Protein AF-X1FGJ6-F1 (afdb_monomer_lite)

InterPro domains:
  IPR000687 RIO kinase [SM00090] (1-116)
  IPR011009 Protein kinase-like domain superfamily [SSF56112] (3-97)
  IPR018934 RIO-type domain [PF01163] (1-104)
  IPR018935 RIO kinase, conserved site [PS01245] (49-60)
  IPR051272 RIO-type Ser/Thr kinase [PTHR45723] (1-115)

Structure (mmCIF, N/CA/C/O backbone):
data_AF-X1FGJ6-F1
#
_entry.id   AF-X1FGJ6-F1
#
loop_
_atom_site.group_PDB
_atom_site.id
_atom_site.type_symbol
_atom_site.label_atom_id
_atom_site.label_alt_id
_atom_site.label_comp_id
_atom_site.label_asym_id
_atom_site.label_entity_id
_atom_site.label_seq_id
_atom_site.pdbx_PDB_ins_code
_atom_site.Cartn_x
_atom_site.Cartn_y
_atom_site.Cartn_z
_atom_site.occupancy
_atom_site.B_iso_or_equiv
_atom_site.auth_seq_id
_atom_site.auth_comp_id
_atom_site.auth_asym_id
_atom_site.auth_atom_id
_atom_site.pdbx_PDB_model_num
ATOM 1 N N . LYS A 1 1 ? -9.516 -10.010 -29.030 1.00 51.09 1 LYS A N 1
ATOM 2 C CA . LYS A 1 1 ? -10.595 -10.665 -28.250 1.00 51.09 1 LYS A CA 1
ATOM 3 C C . LYS A 1 1 ? -9.948 -11.781 -27.441 1.00 51.09 1 LYS A C 1
ATOM 5 O O . LYS A 1 1 ? -9.775 -12.838 -28.014 1.00 51.09 1 LYS A O 1
ATOM 10 N N . ASN A 1 2 ? -9.475 -11.482 -26.225 1.00 65.81 2 ASN A N 1
ATOM 11 C CA . ASN A 1 2 ? -9.073 -12.411 -25.152 1.00 65.81 2 ASN A CA 1
ATOM 12 C C . ASN A 1 2 ? -8.603 -11.535 -23.975 1.00 65.81 2 ASN A C 1
ATOM 14 O O . ASN A 1 2 ? -7.414 -11.296 -23.818 1.00 65.81 2 ASN A O 1
ATOM 18 N N . ASN A 1 3 ? -9.554 -10.977 -23.220 1.00 85.81 3 ASN A N 1
ATOM 19 C CA . ASN A 1 3 ? -9.288 -10.049 -22.108 1.00 85.81 3 ASN A CA 1
ATOM 20 C C . ASN A 1 3 ? -9.895 -10.589 -20.796 1.00 85.81 3 ASN A C 1
ATOM 22 O O . ASN A 1 3 ? -10.372 -9.817 -19.970 1.00 85.81 3 ASN A O 1
ATOM 26 N N . ILE A 1 4 ? -9.975 -11.917 -20.653 1.00 90.44 4 ILE A N 1
ATOM 27 C CA . ILE A 1 4 ? -10.534 -12.575 -19.467 1.00 90.44 4 ILE A CA 1
ATOM 28 C C . ILE A 1 4 ? -9.367 -13.007 -18.584 1.00 90.44 4 ILE A C 1
ATOM 30 O O . ILE A 1 4 ? -8.530 -13.795 -19.017 1.00 90.44 4 ILE A O 1
ATOM 34 N N . LEU A 1 5 ? -9.340 -12.497 -17.355 1.00 89.94 5 LEU A N 1
ATOM 35 C CA . LEU A 1 5 ? -8.417 -12.911 -16.305 1.00 89.94 5 LEU A CA 1
ATOM 36 C C . LEU A 1 5 ? -9.225 -13.617 -15.213 1.00 89.94 5 LEU A C 1
ATOM 38 O O . LEU A 1 5 ? -10.161 -13.034 -14.669 1.00 89.94 5 LEU A O 1
ATOM 42 N N . ILE A 1 6 ? -8.878 -14.870 -14.924 1.00 93.62 6 ILE A N 1
ATOM 43 C CA . ILE A 1 6 ? -9.457 -15.645 -13.821 1.00 93.62 6 ILE A CA 1
ATOM 44 C C . ILE A 1 6 ? -8.443 -15.625 -12.680 1.00 93.62 6 ILE A C 1
ATOM 46 O O . ILE A 1 6 ? -7.259 -15.867 -12.902 1.00 93.62 6 ILE A O 1
ATOM 50 N N . MET A 1 7 ? -8.912 -15.310 -11.479 1.00 94.31 7 MET A N 1
ATOM 51 C CA . MET A 1 7 ? -8.107 -15.196 -10.266 1.00 94.31 7 MET A CA 1
ATOM 52 C C . MET A 1 7 ? -8.901 -15.718 -9.071 1.00 94.31 7 MET A C 1
ATOM 54 O O . MET A 1 7 ? -10.114 -15.927 -9.170 1.00 94.31 7 MET A O 1
ATOM 58 N N . ASP A 1 8 ? -8.216 -15.898 -7.949 1.00 94.62 8 ASP A N 1
ATOM 59 C CA . ASP A 1 8 ? -8.849 -16.350 -6.718 1.00 94.62 8 ASP A CA 1
ATOM 60 C C . ASP A 1 8 ? -9.849 -15.322 -6.184 1.00 94.62 8 ASP A C 1
ATOM 62 O O . ASP A 1 8 ? -9.648 -14.106 -6.240 1.00 94.62 8 ASP A O 1
ATOM 66 N N . TYR A 1 9 ? -10.947 -15.836 -5.638 1.00 96.25 9 TYR A N 1
ATOM 67 C CA . TYR A 1 9 ? -11.966 -15.026 -4.994 1.00 96.25 9 TYR A CA 1
ATOM 68 C C . TYR A 1 9 ? -11.589 -14.740 -3.538 1.00 96.25 9 TYR A C 1
ATOM 70 O O . TYR A 1 9 ? -11.319 -15.661 -2.767 1.00 96.25 9 TYR A O 1
ATOM 78 N N . ILE A 1 10 ? -11.625 -13.465 -3.144 1.00 97.38 10 ILE A N 1
ATOM 79 C CA . ILE A 1 10 ? -11.309 -13.023 -1.781 1.00 97.38 10 ILE A CA 1
ATOM 80 C C . ILE A 1 10 ? -12.605 -12.643 -1.057 1.00 97.38 10 ILE A C 1
ATOM 82 O O . ILE A 1 10 ? -13.240 -11.636 -1.379 1.00 97.38 10 ILE A O 1
ATOM 86 N N . GLY A 1 11 ? -13.005 -13.444 -0.069 1.00 96.00 11 GLY A N 1
ATOM 87 C CA . GLY A 1 11 ? -14.236 -13.245 0.694 1.00 96.00 11 GLY A CA 1
ATOM 88 C C . GLY A 1 11 ? -14.696 -14.500 1.438 1.00 96.00 11 GLY A C 1
ATOM 89 O O . GLY A 1 11 ? -13.989 -15.504 1.491 1.00 96.00 11 GLY A O 1
ATOM 90 N N . PHE A 1 12 ? -15.914 -14.453 1.983 1.00 93.88 12 PHE A N 1
ATOM 91 C CA . PHE A 1 12 ? -16.532 -15.565 2.709 1.00 93.88 12 PHE A CA 1
ATOM 92 C C . PHE A 1 12 ? -17.766 -16.074 1.964 1.00 93.88 12 PHE A C 1
ATOM 94 O O . PHE A 1 12 ? -18.789 -15.390 1.886 1.00 93.88 12 PHE A O 1
ATOM 101 N N . GLY A 1 13 ? -17.682 -17.288 1.414 1.00 92.88 13 GLY A N 1
ATOM 102 C CA . GLY A 1 13 ? -18.747 -17.842 0.579 1.00 92.88 13 GLY A CA 1
ATOM 103 C C . GLY A 1 13 ? -19.029 -16.927 -0.614 1.00 92.88 13 GLY A C 1
ATOM 104 O O . GLY A 1 13 ? -18.132 -16.631 -1.394 1.00 92.88 13 GLY A O 1
ATOM 105 N N . SER A 1 14 ? -20.264 -16.445 -0.738 1.00 93.75 14 SER A N 1
ATOM 106 C CA . SER A 1 14 ? -20.679 -15.518 -1.799 1.00 93.75 14 SER A CA 1
ATOM 107 C C . SER A 1 14 ? -20.514 -14.034 -1.443 1.00 93.75 14 SER A C 1
ATOM 109 O O . SER A 1 14 ? -20.952 -13.180 -2.210 1.00 93.75 14 SER A O 1
ATOM 111 N N . ILE A 1 15 ? -19.949 -13.705 -0.276 1.00 95.94 15 ILE A N 1
ATOM 112 C CA . ILE A 1 15 ? -19.797 -12.322 0.196 1.00 95.94 15 ILE A CA 1
ATOM 113 C C . ILE A 1 15 ? -18.356 -11.870 -0.060 1.00 95.94 15 ILE A C 1
ATOM 115 O O . ILE A 1 15 ? -17.438 -12.510 0.464 1.00 95.94 15 ILE A O 1
ATOM 119 N N . PRO A 1 16 ? -18.120 -10.820 -0.868 1.00 97.06 16 PRO A N 1
ATOM 120 C CA . PRO A 1 16 ? -16.767 -10.359 -1.149 1.00 97.06 16 PRO A CA 1
ATOM 121 C C . PRO A 1 16 ? -16.171 -9.711 0.095 1.00 97.06 16 PRO A C 1
ATOM 123 O O . PRO A 1 16 ? -16.889 -9.106 0.897 1.00 97.06 16 PRO A O 1
ATOM 126 N N . ALA A 1 17 ? -14.853 -9.817 0.254 1.00 97.88 17 ALA A N 1
ATOM 127 C CA . ALA A 1 17 ? -14.169 -9.066 1.292 1.00 97.88 17 ALA A CA 1
ATOM 128 C C . ALA A 1 17 ? -14.408 -7.555 1.082 1.00 97.88 17 ALA A C 1
ATOM 130 O O . ALA A 1 17 ? -14.336 -7.072 -0.053 1.00 97.88 17 ALA A O 1
ATOM 131 N N . PRO A 1 18 ? -14.716 -6.797 2.146 1.00 97.38 18 PRO A N 1
ATOM 132 C CA . PRO A 1 18 ? -14.902 -5.357 2.042 1.00 97.38 18 PRO A CA 1
ATOM 133 C C . PRO A 1 18 ? -13.599 -4.669 1.629 1.00 97.38 18 PRO A C 1
ATOM 135 O O . PRO A 1 18 ? -12.503 -5.131 1.952 1.00 97.38 18 PRO A O 1
ATOM 138 N N . LYS A 1 19 ? -13.714 -3.526 0.951 1.00 98.00 19 LYS A N 1
ATOM 139 C CA . LYS A 1 19 ? -12.568 -2.647 0.706 1.00 98.00 19 LYS A CA 1
ATOM 140 C C . LYS A 1 19 ? -12.165 -1.950 1.998 1.00 98.00 19 LYS A C 1
ATOM 142 O O . LYS A 1 19 ? -13.016 -1.650 2.833 1.00 98.00 19 LYS A O 1
ATOM 147 N N . LEU A 1 20 ? -10.886 -1.621 2.122 1.00 97.06 20 LEU A N 1
ATOM 148 C CA . LEU A 1 20 ? -10.340 -0.936 3.286 1.00 97.06 20 LEU A CA 1
ATOM 149 C C . LEU A 1 20 ? -11.023 0.424 3.522 1.00 97.06 20 LEU A C 1
ATOM 151 O O . LEU A 1 20 ? -11.310 0.768 4.665 1.00 97.06 20 LEU A O 1
ATOM 155 N N . LYS A 1 21 ? -11.420 1.127 2.450 1.00 97.06 21 LYS A N 1
ATOM 156 C CA . LYS A 1 21 ? -12.223 2.366 2.514 1.00 97.06 21 LYS A CA 1
ATOM 157 C C . LYS A 1 21 ? -13.508 2.245 3.346 1.00 97.06 21 LYS A C 1
ATOM 159 O O . LYS A 1 21 ? -13.992 3.231 3.890 1.00 97.06 21 LYS A O 1
ATOM 164 N N . ASP A 1 22 ? -14.100 1.049 3.381 1.00 96.06 22 ASP A N 1
ATOM 165 C CA . ASP A 1 22 ? -15.378 0.780 4.043 1.00 96.06 22 ASP A CA 1
ATOM 166 C C . ASP A 1 22 ? -15.173 0.346 5.509 1.00 96.06 22 ASP A C 1
ATOM 168 O O . ASP A 1 22 ? -16.137 0.169 6.257 1.00 96.06 22 ASP A O 1
ATOM 172 N N . ILE A 1 23 ? -13.915 0.211 5.946 1.00 93.69 23 ILE A N 1
ATOM 173 C CA . ILE A 1 23 ? -13.530 -0.186 7.298 1.00 93.69 23 ILE A CA 1
ATOM 174 C C . ILE A 1 23 ? -13.181 1.054 8.118 1.00 93.69 23 ILE A C 1
ATOM 176 O O . ILE A 1 23 ? -12.143 1.680 7.921 1.00 93.69 23 ILE A O 1
ATOM 180 N N . LYS A 1 24 ? -14.048 1.389 9.080 1.00 85.75 24 LYS A N 1
ATOM 181 C CA . LYS A 1 24 ? -13.860 2.545 9.979 1.00 85.75 24 LYS A CA 1
ATOM 182 C C . LYS A 1 24 ? -13.024 2.242 11.221 1.00 85.75 24 LYS A C 1
ATOM 184 O O . LYS A 1 24 ? -12.439 3.145 11.800 1.00 85.75 24 LYS A O 1
ATOM 189 N N . SER A 1 25 ? -13.036 0.992 11.676 1.00 91.00 25 SER A N 1
ATOM 190 C CA . SER A 1 25 ? -12.366 0.569 12.908 1.00 91.00 25 SER A CA 1
ATOM 191 C C . SER A 1 25 ? -11.834 -0.852 12.714 1.00 91.00 25 SER A C 1
ATOM 193 O O . SER A 1 25 ? -12.508 -1.824 13.064 1.00 91.00 25 SER A O 1
ATOM 195 N N . PRO A 1 26 ? -10.676 -1.006 12.044 1.00 93.19 26 PRO A N 1
ATOM 196 C CA . PRO A 1 26 ? -10.020 -2.303 11.945 1.00 93.19 26 PRO A CA 1
ATOM 197 C C . PRO A 1 26 ? -9.581 -2.754 13.342 1.00 93.19 26 PRO A C 1
ATOM 199 O O . PRO A 1 26 ? -9.255 -1.933 14.195 1.00 93.19 26 PRO A O 1
ATOM 202 N N . LYS A 1 27 ? -9.556 -4.068 13.585 1.00 93.88 27 LYS A N 1
ATOM 203 C CA . LYS A 1 27 ? -9.247 -4.605 14.920 1.00 93.88 27 LYS A CA 1
ATOM 204 C C . LYS A 1 27 ? -7.801 -4.330 15.359 1.00 93.88 27 LYS A C 1
ATOM 206 O O . LYS A 1 27 ? -7.585 -3.963 16.506 1.00 93.88 27 LYS A O 1
ATOM 211 N N . ASN A 1 28 ? -6.847 -4.459 14.432 1.00 95.56 28 ASN A N 1
ATOM 212 C CA . ASN A 1 28 ? -5.421 -4.198 14.649 1.00 95.56 28 ASN A CA 1
ATOM 213 C C . ASN A 1 28 ? -4.903 -3.204 13.584 1.00 95.56 28 ASN A C 1
ATOM 215 O O . ASN A 1 28 ? -4.261 -3.623 12.621 1.00 95.56 28 ASN A O 1
ATOM 219 N N . PRO A 1 29 ? -5.198 -1.894 13.695 1.00 96.31 29 PRO A N 1
ATOM 220 C CA . PRO A 1 29 ? -4.831 -0.915 12.668 1.00 96.31 29 PRO A CA 1
ATOM 221 C C . PRO A 1 29 ? -3.319 -0.796 12.443 1.00 96.31 29 PRO A C 1
ATOM 223 O O . PRO A 1 29 ? -2.886 -0.634 11.309 1.00 96.31 29 PRO A O 1
ATOM 226 N N . ILE A 1 30 ? -2.522 -0.881 13.512 1.00 96.81 30 ILE A N 1
ATOM 227 C CA . ILE A 1 30 ? -1.059 -0.744 13.441 1.00 96.81 30 ILE A CA 1
ATOM 228 C C . ILE A 1 30 ? -0.447 -1.934 12.693 1.00 96.81 30 ILE A C 1
ATOM 230 O O . ILE A 1 30 ? 0.387 -1.754 11.814 1.00 96.81 30 ILE A O 1
ATOM 234 N N . GLU A 1 31 ? -0.896 -3.153 13.000 1.00 97.12 31 GLU A N 1
ATOM 235 C CA . GLU A 1 31 ? -0.472 -4.364 12.286 1.00 97.12 31 GLU A CA 1
ATOM 236 C C . GLU A 1 31 ? -0.872 -4.294 10.805 1.00 97.12 31 GLU A C 1
ATOM 238 O O . GLU A 1 31 ? -0.057 -4.562 9.928 1.00 97.12 31 GLU A O 1
ATOM 243 N N . LEU A 1 32 ? -2.095 -3.832 10.524 1.00 97.94 32 LEU A N 1
ATOM 244 C CA . LEU A 1 32 ? -2.597 -3.637 9.166 1.00 97.94 32 LEU A CA 1
ATOM 245 C C . LEU A 1 32 ? -1.762 -2.620 8.371 1.00 97.94 32 LEU A C 1
ATOM 247 O O . LEU A 1 32 ? -1.437 -2.879 7.213 1.00 97.94 32 LEU A O 1
ATOM 251 N N . LEU A 1 33 ? -1.401 -1.487 8.986 1.00 98.31 33 LEU A N 1
ATOM 252 C CA . LEU A 1 33 ? -0.489 -0.502 8.401 1.00 98.31 33 LEU A CA 1
ATOM 253 C C . LEU A 1 33 ? 0.857 -1.157 8.088 1.00 98.31 33 LEU A C 1
ATOM 255 O O . LEU A 1 33 ? 1.295 -1.113 6.942 1.00 98.31 33 LEU A O 1
ATOM 259 N N . ASN A 1 34 ? 1.469 -1.822 9.069 1.00 98.06 34 ASN A N 1
ATOM 260 C CA . ASN A 1 34 ? 2.776 -2.462 8.915 1.00 98.06 34 ASN A CA 1
ATOM 261 C C . ASN A 1 34 ? 2.795 -3.507 7.789 1.00 98.06 34 ASN A C 1
ATOM 263 O O . ASN A 1 34 ? 3.754 -3.546 7.020 1.00 98.06 34 ASN A O 1
ATOM 267 N N . GLU A 1 35 ? 1.737 -4.310 7.634 1.00 98.38 35 GLU A N 1
ATOM 268 C CA . GLU A 1 35 ? 1.620 -5.261 6.519 1.00 98.38 35 GLU A CA 1
ATOM 269 C C . GLU A 1 35 ? 1.568 -4.549 5.151 1.00 98.38 35 GLU A C 1
ATOM 271 O O . GLU A 1 35 ? 2.205 -5.001 4.195 1.00 98.38 35 GLU A O 1
ATOM 276 N N . ILE A 1 36 ? 0.876 -3.408 5.045 1.00 98.50 36 ILE A N 1
ATOM 277 C CA . ILE A 1 36 ? 0.833 -2.605 3.807 1.00 98.50 36 ILE A CA 1
ATOM 278 C C . ILE A 1 36 ? 2.192 -1.950 3.528 1.00 98.50 36 ILE A C 1
ATOM 280 O O . ILE A 1 36 ? 2.654 -1.961 2.387 1.00 98.50 36 ILE A O 1
ATOM 284 N N . LEU A 1 37 ? 2.866 -1.414 4.549 1.00 98.44 37 LEU A N 1
ATOM 285 C CA . LEU A 1 37 ? 4.198 -0.817 4.395 1.00 98.44 37 LEU A CA 1
ATOM 286 C C . LEU A 1 37 ? 5.225 -1.860 3.954 1.00 98.44 37 LEU A C 1
ATOM 288 O O . LEU A 1 37 ? 5.993 -1.631 3.017 1.00 98.44 37 LEU A O 1
ATOM 292 N N . TYR A 1 38 ? 5.178 -3.045 4.561 1.00 97.81 38 TYR A N 1
ATOM 293 C CA . TYR A 1 38 ? 5.989 -4.182 4.148 1.00 97.81 38 TYR A CA 1
ATOM 294 C C . TYR A 1 38 ? 5.714 -4.580 2.693 1.00 97.81 38 TYR A C 1
ATOM 296 O O . TYR A 1 38 ? 6.651 -4.843 1.937 1.00 97.81 38 TYR A O 1
ATOM 304 N N . PHE A 1 39 ? 4.447 -4.578 2.265 1.00 97.88 39 PHE A N 1
ATOM 305 C CA . PHE A 1 39 ? 4.093 -4.825 0.870 1.00 97.88 39 PHE A CA 1
ATOM 306 C C . PHE A 1 39 ? 4.704 -3.784 -0.079 1.00 97.88 39 PHE A C 1
ATOM 308 O O . PHE A 1 39 ? 5.297 -4.182 -1.080 1.00 97.88 39 PHE A O 1
ATOM 315 N N . ILE A 1 40 ? 4.619 -2.484 0.236 1.00 98.12 40 ILE A N 1
ATOM 316 C CA . ILE A 1 40 ? 5.224 -1.412 -0.578 1.00 98.12 40 ILE A CA 1
ATOM 317 C C . ILE A 1 40 ? 6.731 -1.649 -0.732 1.00 98.12 40 ILE A C 1
ATOM 319 O O . ILE A 1 40 ? 7.238 -1.660 -1.856 1.00 98.12 40 ILE A O 1
ATOM 323 N N . LYS A 1 41 ? 7.437 -1.919 0.376 1.00 97.75 41 LYS A N 1
ATOM 324 C CA . LYS A 1 41 ? 8.874 -2.231 0.352 1.00 97.75 41 LYS A CA 1
ATOM 325 C C . LYS A 1 41 ? 9.170 -3.457 -0.507 1.00 97.75 41 LYS A C 1
ATOM 327 O O . LYS A 1 41 ? 10.032 -3.407 -1.378 1.00 97.75 41 LYS A O 1
ATOM 332 N N . LYS A 1 42 ? 8.434 -4.556 -0.311 1.00 97.19 42 LYS A N 1
ATOM 333 C CA . LYS A 1 42 ? 8.632 -5.805 -1.060 1.00 97.19 42 LYS A CA 1
ATOM 334 C C . LYS A 1 42 ? 8.372 -5.622 -2.558 1.00 97.19 42 LYS A C 1
ATOM 336 O O . LYS A 1 42 ? 9.126 -6.158 -3.370 1.00 97.19 42 LYS A O 1
ATOM 341 N N . LEU A 1 43 ? 7.333 -4.872 -2.922 1.00 97.12 43 LEU A N 1
ATOM 342 C CA . LEU A 1 43 ? 6.991 -4.584 -4.313 1.00 97.12 43 LEU A CA 1
ATOM 343 C C . LEU A 1 43 ? 8.112 -3.789 -4.999 1.00 97.12 43 LEU A C 1
ATOM 345 O O . LEU A 1 43 ? 8.536 -4.154 -6.095 1.00 97.12 43 LEU A O 1
ATOM 349 N N . TYR A 1 44 ? 8.655 -2.780 -4.316 1.00 97.38 44 TYR A N 1
ATOM 350 C CA . TYR A 1 44 ? 9.756 -1.975 -4.838 1.00 97.38 44 TYR A CA 1
ATOM 351 C C . TYR A 1 44 ? 11.071 -2.762 -4.905 1.00 97.38 44 TYR A C 1
ATOM 353 O O . TYR A 1 44 ? 11.666 -2.900 -5.970 1.00 97.38 44 TYR A O 1
ATOM 361 N N . GLN A 1 45 ? 11.510 -3.320 -3.777 1.00 96.25 45 GLN A N 1
ATOM 362 C CA . GLN A 1 45 ? 12.860 -3.862 -3.612 1.00 96.25 45 GLN A CA 1
ATOM 363 C C . GLN A 1 45 ? 13.022 -5.270 -4.194 1.00 96.25 45 GLN A C 1
ATOM 365 O O . GLN A 1 45 ? 14.073 -5.581 -4.748 1.00 96.25 45 GLN A O 1
ATOM 370 N N . LYS A 1 46 ? 11.998 -6.131 -4.084 1.00 95.69 46 LYS A N 1
ATOM 371 C CA . LYS A 1 46 ? 12.072 -7.520 -4.577 1.00 95.69 46 LYS A CA 1
ATOM 372 C C . LYS A 1 46 ? 11.448 -7.689 -5.960 1.00 95.69 46 LYS A C 1
ATOM 374 O O . LYS A 1 46 ? 11.954 -8.475 -6.754 1.00 95.69 46 LYS A O 1
ATOM 379 N N . ALA A 1 47 ? 10.354 -6.982 -6.254 1.00 96.25 47 ALA A N 1
ATOM 380 C CA . ALA A 1 47 ? 9.659 -7.110 -7.538 1.00 96.25 47 ALA A CA 1
ATOM 381 C C . ALA A 1 47 ? 10.015 -6.013 -8.557 1.00 96.25 47 ALA A C 1
ATOM 383 O O . ALA A 1 47 ? 9.594 -6.123 -9.706 1.00 96.25 47 ALA A O 1
ATOM 384 N N . ALA A 1 48 ? 10.796 -4.993 -8.174 1.00 97.00 48 ALA A N 1
ATOM 385 C CA . ALA A 1 48 ? 11.167 -3.868 -9.037 1.00 97.00 48 ALA A CA 1
ATOM 386 C C . ALA A 1 48 ? 9.949 -3.142 -9.648 1.00 97.00 48 ALA A C 1
ATOM 388 O O . ALA A 1 48 ? 9.994 -2.663 -10.789 1.00 97.00 48 ALA A O 1
ATOM 389 N N . LEU A 1 49 ? 8.866 -3.032 -8.869 1.00 98.06 49 LEU A N 1
ATOM 390 C CA . LEU A 1 49 ? 7.609 -2.394 -9.256 1.00 98.06 49 LEU A CA 1
ATOM 391 C C . LEU A 1 49 ? 7.177 -1.317 -8.254 1.00 98.06 49 LEU A C 1
ATOM 393 O O . LEU A 1 49 ? 7.411 -1.405 -7.053 1.00 98.06 49 LEU A O 1
ATOM 397 N N . VAL A 1 50 ? 6.451 -0.328 -8.759 1.00 98.44 50 VAL A N 1
ATOM 398 C CA . VAL A 1 50 ? 5.630 0.600 -7.980 1.00 98.44 50 VAL A CA 1
ATOM 399 C C . VAL A 1 50 ? 4.183 0.312 -8.348 1.00 98.44 50 VAL A C 1
ATOM 401 O O . VAL A 1 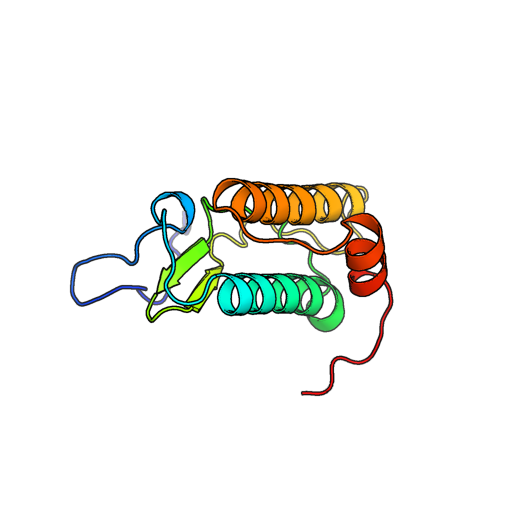50 ? 3.875 0.215 -9.536 1.00 98.44 50 VAL A O 1
ATOM 404 N N . HIS A 1 51 ? 3.293 0.167 -7.363 1.00 98.38 51 HIS A N 1
ATOM 405 C CA . HIS A 1 51 ? 1.877 -0.106 -7.634 1.00 98.38 51 HIS A CA 1
ATOM 406 C C . HIS A 1 51 ? 1.264 1.004 -8.487 1.00 98.38 51 HIS A C 1
ATOM 408 O O . HIS A 1 51 ? 0.489 0.752 -9.404 1.00 98.38 51 HIS A O 1
ATOM 414 N N . GLY A 1 52 ? 1.611 2.242 -8.161 1.00 97.50 52 GLY A N 1
ATOM 415 C CA . GLY A 1 52 ? 1.323 3.415 -8.948 1.00 97.50 52 GLY A CA 1
ATOM 416 C C . GLY A 1 52 ? -0.127 3.837 -8.963 1.00 97.50 52 GLY A C 1
ATOM 417 O O . GLY A 1 52 ? -0.434 4.724 -9.744 1.00 97.50 52 GLY A O 1
ATOM 418 N N . ASP A 1 53 ? -0.983 3.274 -8.107 1.00 97.56 53 ASP A N 1
ATOM 419 C CA . ASP A 1 53 ? -2.342 3.748 -7.800 1.00 97.56 53 ASP A CA 1
ATOM 420 C C . ASP A 1 53 ? -2.833 3.271 -6.423 1.00 97.56 53 ASP A C 1
ATOM 422 O O . ASP A 1 53 ? -4.031 3.169 -6.178 1.00 97.56 53 ASP A O 1
ATOM 426 N N . LEU A 1 54 ? -1.922 2.939 -5.506 1.00 98.44 54 LEU A N 1
ATOM 427 C CA . LEU A 1 54 ? -2.263 2.312 -4.228 1.00 98.44 54 LEU A CA 1
ATOM 428 C C . LEU A 1 54 ? -3.080 3.267 -3.338 1.00 98.44 54 LEU A C 1
ATOM 430 O O . LEU A 1 54 ? -2.729 4.437 -3.160 1.00 98.44 54 LEU A O 1
ATOM 434 N N . SER A 1 55 ? -4.183 2.764 -2.782 1.00 98.19 55 SER A N 1
ATOM 435 C CA . SER A 1 55 ? -5.083 3.484 -1.873 1.00 98.19 55 SER A CA 1
ATOM 436 C C . SER A 1 55 ? -5.989 2.515 -1.100 1.00 98.19 55 SER A C 1
ATOM 438 O O . SER A 1 55 ? -6.048 1.318 -1.356 1.00 98.19 55 SER A O 1
ATOM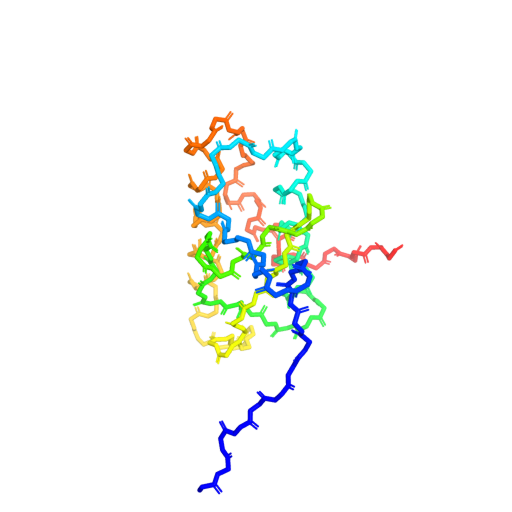 440 N N . GLU A 1 56 ? -6.795 3.018 -0.176 1.00 97.81 56 GLU A N 1
ATOM 441 C CA . GLU A 1 56 ? -7.815 2.238 0.528 1.00 97.81 56 GLU A CA 1
ATOM 442 C C . GLU A 1 56 ? -8.902 1.640 -0.401 1.00 97.81 56 GLU A C 1
ATOM 444 O O . GLU A 1 56 ? -9.687 0.780 0.015 1.00 97.81 56 GLU A O 1
ATOM 449 N N . PHE A 1 57 ? -8.964 2.073 -1.668 1.00 97.75 57 PHE A N 1
ATOM 450 C CA . PHE A 1 57 ? -9.925 1.600 -2.670 1.00 97.75 57 PHE A CA 1
ATOM 451 C C . PHE A 1 57 ? -9.506 0.303 -3.376 1.00 97.75 57 PHE A C 1
ATOM 453 O O . PHE A 1 57 ? -10.385 -0.383 -3.920 1.00 97.75 57 PHE A O 1
ATOM 460 N N . ASN A 1 58 ? -8.210 -0.025 -3.378 1.00 97.75 58 ASN A N 1
ATOM 461 C CA . ASN A 1 58 ? -7.632 -1.233 -3.983 1.00 97.75 58 ASN A CA 1
ATOM 462 C C . ASN A 1 58 ? -6.949 -2.148 -2.956 1.00 97.75 58 ASN A C 1
ATOM 464 O O . ASN A 1 58 ? -6.158 -3.022 -3.303 1.00 97.75 58 ASN A O 1
ATOM 468 N N . ILE A 1 59 ? -7.335 -2.009 -1.689 1.00 98.25 59 ILE A N 1
ATOM 469 C CA . ILE A 1 59 ? -6.988 -2.948 -0.629 1.00 98.25 59 ILE A CA 1
ATOM 470 C C . ILE A 1 59 ? -8.280 -3.570 -0.114 1.00 98.25 59 ILE A C 1
ATOM 472 O O . ILE A 1 59 ? -9.206 -2.860 0.280 1.00 98.25 59 ILE A O 1
ATOM 476 N N . LEU A 1 60 ? -8.359 -4.897 -0.124 1.00 98.12 60 LEU A N 1
ATOM 477 C CA . LEU A 1 60 ? -9.422 -5.646 0.538 1.00 98.12 60 LEU A CA 1
ATOM 478 C C . LEU A 1 60 ? -9.006 -5.959 1.976 1.00 98.12 60 LEU A C 1
ATOM 480 O O . LEU A 1 60 ? -7.843 -6.254 2.243 1.00 98.12 60 LEU A O 1
ATOM 484 N N . TYR A 1 61 ? -9.961 -5.924 2.898 1.00 97.62 61 TYR A N 1
ATOM 485 C CA . TYR A 1 61 ? -9.761 -6.314 4.288 1.00 97.62 61 TYR A CA 1
ATOM 486 C C . TYR A 1 61 ? -10.369 -7.696 4.521 1.00 97.62 61 TYR A C 1
ATOM 488 O O . TYR A 1 61 ? -11.590 -7.856 4.574 1.00 97.62 61 TYR A O 1
ATOM 496 N N . HIS A 1 62 ? -9.518 -8.712 4.644 1.00 96.88 62 HIS A N 1
ATOM 497 C CA . HIS A 1 62 ? -9.936 -10.109 4.739 1.00 96.88 62 HIS A CA 1
ATOM 498 C C . HIS A 1 62 ? -9.166 -10.821 5.850 1.00 96.88 62 HIS A C 1
ATOM 500 O O . HIS A 1 62 ? -7.946 -10.727 5.919 1.00 96.88 62 HIS A O 1
ATOM 506 N N . ASN A 1 63 ? -9.864 -11.530 6.743 1.00 94.44 63 ASN A N 1
ATOM 507 C CA . ASN A 1 63 ? -9.247 -12.207 7.895 1.00 94.44 63 ASN A CA 1
ATOM 508 C C . ASN A 1 63 ? -8.331 -11.302 8.742 1.00 94.44 63 ASN A C 1
ATOM 510 O O . ASN A 1 63 ? -7.306 -11.749 9.243 1.00 94.44 63 ASN A O 1
ATOM 514 N N . GLN A 1 64 ? -8.722 -10.037 8.925 1.00 94.25 64 GLN A N 1
ATOM 515 C CA . GLN A 1 64 ? -7.941 -8.997 9.613 1.00 94.25 64 GLN A CA 1
ATOM 516 C C . GLN A 1 64 ? -6.644 -8.568 8.903 1.00 94.25 64 GLN A C 1
ATOM 518 O O . GLN A 1 64 ? -5.889 -7.791 9.478 1.00 94.25 64 GLN A O 1
ATOM 523 N N . LYS A 1 65 ? -6.424 -9.000 7.657 1.00 96.56 65 LYS A N 1
ATOM 524 C CA . LYS A 1 65 ? -5.231 -8.703 6.860 1.00 96.56 65 LYS A CA 1
ATOM 525 C C . LYS A 1 65 ? -5.553 -7.888 5.606 1.00 96.56 65 LYS A C 1
ATOM 527 O O . LYS A 1 65 ? -6.681 -7.971 5.102 1.00 96.56 65 LYS A O 1
ATOM 532 N N . PRO A 1 66 ? -4.589 -7.109 5.089 1.00 97.88 66 PRO A N 1
ATOM 533 C CA . PRO A 1 66 ? -4.734 -6.419 3.821 1.00 97.88 66 PRO A CA 1
ATOM 534 C C . PRO A 1 66 ? -4.480 -7.391 2.663 1.00 97.88 66 PRO A C 1
ATOM 536 O O . PRO A 1 66 ? -3.526 -8.165 2.670 1.00 97.88 66 PRO A O 1
ATOM 539 N N . VAL A 1 67 ? -5.310 -7.318 1.628 1.00 98.00 67 VAL A N 1
ATOM 540 C CA . VAL A 1 67 ? -5.059 -7.964 0.337 1.00 98.00 67 VAL A CA 1
ATOM 541 C C . VAL A 1 67 ? -5.051 -6.874 -0.723 1.00 98.00 67 VAL A C 1
ATOM 543 O O . VAL A 1 67 ? -6.098 -6.316 -1.049 1.00 98.00 67 VAL A O 1
ATOM 546 N N . ILE A 1 68 ? -3.864 -6.545 -1.232 1.00 97.88 68 ILE A N 1
ATOM 547 C CA . ILE A 1 68 ? -3.703 -5.554 -2.296 1.00 97.88 68 ILE A 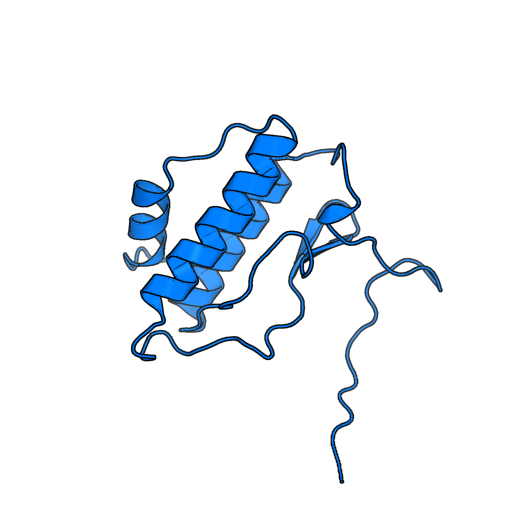CA 1
ATOM 548 C C . ILE A 1 68 ? -4.143 -6.181 -3.622 1.00 97.88 68 ILE A C 1
ATOM 550 O O . ILE A 1 68 ? -3.736 -7.294 -3.959 1.00 97.88 68 ILE A O 1
ATOM 554 N N . ILE A 1 69 ? -4.979 -5.465 -4.365 1.00 97.06 69 ILE A N 1
ATOM 555 C CA . ILE A 1 69 ? -5.496 -5.871 -5.673 1.00 97.06 69 ILE A CA 1
ATOM 556 C C . ILE A 1 69 ? -5.210 -4.785 -6.713 1.00 97.06 69 ILE A C 1
ATOM 558 O O . ILE A 1 69 ? -4.739 -3.708 -6.383 1.00 97.06 69 ILE A O 1
ATOM 562 N N . ASP A 1 70 ? -5.543 -5.064 -7.972 1.00 94.69 70 ASP A N 1
ATOM 563 C CA . ASP A 1 70 ? -5.431 -4.105 -9.078 1.00 94.69 70 ASP A CA 1
ATOM 564 C C . ASP A 1 70 ? -3.999 -3.607 -9.367 1.00 94.69 70 ASP A C 1
ATOM 566 O O . ASP A 1 70 ? -3.730 -2.427 -9.570 1.00 94.69 70 ASP A O 1
ATOM 570 N N . ILE A 1 71 ? -3.071 -4.561 -9.495 1.00 93.12 71 ILE A N 1
ATOM 571 C CA . ILE A 1 71 ? -1.687 -4.335 -9.959 1.00 93.12 71 ILE A CA 1
ATOM 572 C C . ILE A 1 71 ? -1.619 -3.968 -11.458 1.00 93.12 71 ILE A C 1
ATOM 574 O O . ILE A 1 71 ? -0.543 -3.768 -12.013 1.00 93.12 71 ILE A O 1
ATOM 578 N N . SER A 1 72 ? -2.759 -3.837 -12.143 1.00 91.62 72 SER A N 1
ATOM 579 C CA . SER A 1 72 ? -2.810 -3.573 -13.586 1.00 91.62 72 SER A CA 1
ATOM 580 C C . SER A 1 72 ? -2.143 -2.253 -13.997 1.00 91.62 72 SER A C 1
ATOM 582 O O . SER A 1 72 ? -1.676 -2.139 -15.129 1.00 91.62 72 SER A O 1
ATOM 584 N N . GLN A 1 73 ? -2.081 -1.279 -13.081 1.00 90.06 73 GLN A N 1
ATOM 585 C CA . GLN A 1 73 ? -1.448 0.030 -13.281 1.00 90.06 73 GLN A CA 1
ATOM 586 C C . GLN A 1 73 ? -0.008 0.106 -12.754 1.00 90.06 73 GLN A C 1
ATOM 588 O O . GLN A 1 73 ? 0.604 1.173 -12.815 1.00 90.06 73 GLN A O 1
ATOM 593 N N . ALA A 1 74 ? 0.545 -1.001 -12.249 1.00 97.12 74 ALA A N 1
ATOM 594 C CA . ALA A 1 74 ? 1.899 -1.008 -11.725 1.00 97.12 74 ALA A CA 1
ATOM 595 C C . ALA A 1 74 ? 2.926 -0.705 -12.818 1.00 97.12 74 ALA A C 1
ATOM 597 O O . ALA A 1 74 ? 2.828 -1.171 -13.956 1.00 97.12 74 ALA A O 1
ATOM 598 N N . VAL A 1 75 ? 3.946 0.064 -12.448 1.00 98.00 75 VAL A N 1
ATOM 599 C CA . VAL A 1 75 ? 5.052 0.434 -13.333 1.00 98.00 75 VAL A CA 1
ATOM 600 C C . VAL A 1 75 ? 6.365 -0.097 -12.788 1.00 98.00 75 VAL A C 1
ATOM 602 O O . VAL A 1 75 ? 6.526 -0.276 -11.583 1.00 98.00 75 VAL A O 1
ATOM 605 N N . THR A 1 76 ? 7.332 -0.323 -13.671 1.00 98.00 76 THR A N 1
ATOM 606 C CA . THR A 1 76 ? 8.692 -0.670 -13.248 1.00 98.00 76 THR A CA 1
ATOM 607 C C . THR A 1 76 ? 9.350 0.508 -12.534 1.00 98.00 76 THR A C 1
ATOM 609 O O . THR A 1 76 ? 9.057 1.667 -12.837 1.00 98.00 76 THR A O 1
ATOM 612 N N . ILE A 1 77 ? 10.300 0.231 -11.639 1.00 97.38 77 ILE A N 1
ATOM 613 C CA . ILE A 1 77 ? 11.099 1.285 -10.982 1.00 97.38 77 ILE A CA 1
ATOM 614 C C . ILE A 1 77 ? 11.921 2.127 -11.975 1.00 97.38 77 ILE A C 1
ATOM 616 O O . ILE A 1 77 ? 12.325 3.238 -11.661 1.00 97.38 77 ILE A O 1
ATOM 620 N N . HIS A 1 78 ? 12.137 1.630 -13.198 1.00 96.88 78 HIS A N 1
ATOM 621 C CA . HIS A 1 78 ? 12.814 2.359 -14.275 1.00 96.88 78 HIS A CA 1
ATOM 622 C C . HIS A 1 78 ? 11.894 3.326 -15.032 1.00 96.88 78 HIS A C 1
ATOM 624 O O . HIS A 1 78 ? 12.353 4.055 -15.913 1.00 96.88 78 HIS A O 1
ATOM 630 N N . HIS A 1 79 ? 10.592 3.327 -14.740 1.00 97.69 79 HIS A N 1
ATOM 631 C CA . HIS A 1 79 ? 9.667 4.268 -15.349 1.00 97.69 79 HIS A CA 1
ATOM 632 C C . HIS A 1 79 ? 10.025 5.708 -14.925 1.00 97.69 79 HIS A C 1
ATOM 634 O O . HIS A 1 79 ? 10.204 5.952 -13.732 1.00 97.69 79 HIS A O 1
ATOM 640 N N . PRO A 1 80 ? 10.031 6.707 -15.834 1.00 97.75 80 PRO A N 1
ATOM 641 C CA . PRO A 1 80 ? 10.448 8.082 -15.513 1.00 97.75 80 PRO A CA 1
ATOM 642 C C . PRO A 1 80 ? 9.657 8.772 -14.390 1.00 97.75 80 PRO A C 1
ATOM 644 O O . PRO A 1 80 ? 10.063 9.815 -13.892 1.00 97.75 80 PRO A O 1
ATOM 647 N N . LYS A 1 81 ? 8.489 8.227 -14.032 1.00 97.75 81 LYS A N 1
ATOM 648 C CA . LYS A 1 81 ? 7.616 8.729 -12.959 1.00 97.75 81 LYS A CA 1
ATOM 649 C C . LYS A 1 81 ? 7.470 7.764 -11.777 1.00 97.75 81 LYS A C 1
ATOM 651 O O . LYS A 1 81 ? 6.572 7.967 -10.968 1.00 97.75 81 LYS A O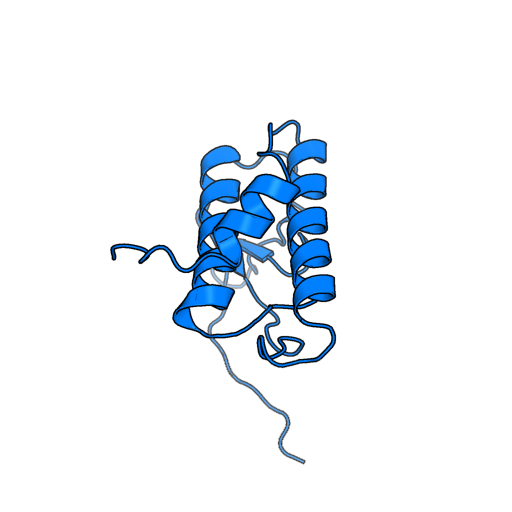 1
ATOM 656 N N . ALA A 1 82 ? 8.287 6.712 -11.691 1.00 97.88 82 ALA A N 1
ATOM 657 C CA . ALA A 1 82 ? 8.157 5.684 -10.656 1.00 97.88 82 ALA A CA 1
ATOM 658 C C . ALA A 1 82 ? 8.194 6.278 -9.238 1.00 97.88 82 ALA A C 1
ATOM 660 O O . ALA A 1 82 ? 7.284 6.031 -8.454 1.00 97.88 82 ALA A O 1
ATOM 661 N N . GLU A 1 83 ? 9.170 7.138 -8.937 1.00 97.56 83 GLU A N 1
ATOM 662 C CA . GLU A 1 83 ? 9.286 7.783 -7.620 1.00 97.56 83 GLU A CA 1
ATOM 663 C C . GLU A 1 83 ? 8.093 8.698 -7.303 1.00 97.56 83 GLU A C 1
ATOM 665 O O . GLU A 1 83 ? 7.567 8.672 -6.194 1.00 97.56 83 GLU A O 1
ATOM 670 N N . ILE A 1 84 ? 7.586 9.448 -8.291 1.00 98.19 84 ILE A N 1
ATOM 671 C CA . ILE A 1 84 ? 6.390 10.297 -8.122 1.00 98.19 84 ILE A CA 1
ATOM 672 C C . ILE A 1 84 ? 5.178 9.441 -7.735 1.00 98.19 84 ILE A C 1
ATOM 674 O O . ILE A 1 84 ? 4.387 9.817 -6.867 1.00 98.19 84 ILE A O 1
ATOM 678 N N . PHE A 1 85 ? 5.026 8.290 -8.385 1.00 98.50 85 PHE A N 1
ATOM 679 C CA . PHE A 1 85 ? 3.963 7.343 -8.085 1.00 98.50 85 PHE A CA 1
ATOM 680 C C . PHE A 1 85 ? 4.143 6.684 -6.717 1.00 98.50 85 PHE A C 1
ATOM 682 O O . PHE A 1 85 ? 3.168 6.583 -5.979 1.00 98.50 85 PHE A O 1
ATOM 689 N N . LEU A 1 86 ? 5.371 6.336 -6.333 1.00 98.56 86 LEU A N 1
ATOM 690 C CA . LEU A 1 86 ? 5.665 5.780 -5.015 1.00 98.56 86 LEU A CA 1
ATOM 691 C C . LEU A 1 86 ? 5.319 6.773 -3.899 1.00 98.56 86 LEU A C 1
ATOM 693 O O . LEU A 1 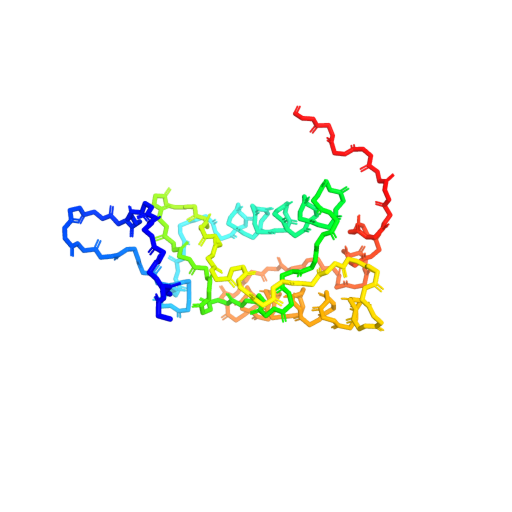86 ? 4.623 6.421 -2.950 1.00 98.56 86 LEU A O 1
ATOM 697 N N . VAL A 1 87 ? 5.735 8.035 -4.033 1.00 98.50 87 VAL A N 1
ATOM 698 C CA . VAL A 1 87 ? 5.402 9.097 -3.069 1.00 98.50 87 VAL A CA 1
ATOM 699 C C . VAL A 1 87 ? 3.885 9.277 -2.952 1.00 98.50 87 VAL A C 1
ATOM 701 O O . VAL A 1 87 ? 3.362 9.481 -1.853 1.00 98.50 87 VAL A O 1
ATOM 704 N N . ARG A 1 88 ? 3.154 9.175 -4.070 1.00 98.44 88 ARG A N 1
ATOM 705 C CA . ARG A 1 88 ? 1.687 9.232 -4.078 1.00 98.44 88 ARG A CA 1
ATOM 706 C C . ARG A 1 88 ? 1.064 8.051 -3.337 1.00 98.44 88 ARG A C 1
ATOM 708 O O . ARG A 1 88 ? 0.187 8.275 -2.507 1.00 98.44 88 ARG A O 1
ATOM 715 N N . ASP A 1 89 ? 1.525 6.838 -3.615 1.00 98.56 89 ASP A N 1
ATOM 716 C CA . ASP A 1 89 ? 1.060 5.611 -2.969 1.00 98.56 89 ASP A CA 1
ATOM 717 C C . ASP A 1 89 ? 1.269 5.685 -1.444 1.00 98.56 89 ASP A C 1
ATOM 719 O O . ASP A 1 89 ? 0.322 5.498 -0.679 1.00 98.56 89 ASP A O 1
ATOM 723 N N . ILE A 1 90 ? 2.476 6.062 -0.996 1.00 98.69 90 ILE A N 1
ATOM 724 C CA . ILE A 1 90 ? 2.808 6.265 0.427 1.00 98.69 90 ILE A CA 1
ATOM 725 C C . ILE A 1 90 ? 1.865 7.294 1.056 1.00 98.69 90 ILE A C 1
ATOM 727 O O . ILE A 1 90 ? 1.270 7.048 2.107 1.00 98.69 90 ILE A O 1
ATOM 731 N N . LYS A 1 91 ? 1.688 8.445 0.398 1.00 98.50 91 LYS A N 1
ATOM 732 C CA . LYS A 1 91 ? 0.818 9.515 0.891 1.00 98.50 91 LYS A CA 1
ATOM 733 C C . LYS A 1 91 ? -0.630 9.050 1.043 1.00 98.50 91 LYS A C 1
ATOM 735 O O . LYS A 1 91 ? -1.244 9.371 2.056 1.00 98.50 91 LYS A O 1
ATOM 740 N N . ASN A 1 92 ? -1.172 8.323 0.068 1.00 98.44 92 ASN A N 1
ATOM 741 C CA . ASN A 1 92 ? -2.548 7.829 0.114 1.00 98.44 92 ASN A CA 1
ATOM 742 C C . ASN A 1 92 ? -2.763 6.896 1.310 1.00 98.44 92 ASN A C 1
ATOM 744 O O . ASN A 1 92 ? -3.705 7.092 2.076 1.00 98.44 92 ASN A O 1
ATOM 748 N N . ILE A 1 93 ? -1.854 5.936 1.509 1.00 98.44 93 ILE A N 1
ATOM 749 C CA . ILE A 1 93 ? -1.919 5.011 2.644 1.00 98.44 93 ILE A CA 1
ATOM 750 C C . ILE A 1 93 ? -1.833 5.766 3.968 1.00 98.44 93 ILE A C 1
ATOM 752 O O . ILE A 1 93 ? -2.679 5.567 4.838 1.00 98.44 93 ILE A O 1
ATOM 756 N N . PHE A 1 94 ? -0.869 6.674 4.116 1.00 98.50 94 PHE A N 1
ATOM 757 C CA . PHE A 1 94 ? -0.681 7.394 5.375 1.00 98.50 94 PHE A CA 1
ATOM 758 C C . PHE A 1 94 ? -1.894 8.271 5.692 1.00 98.50 94 PHE A C 1
ATOM 760 O O . PHE A 1 94 ? -2.377 8.253 6.819 1.00 98.50 94 PHE A O 1
ATOM 767 N N . ASN A 1 95 ? -2.446 8.960 4.689 1.00 97.81 95 ASN A N 1
ATOM 768 C CA . ASN A 1 95 ? -3.655 9.762 4.858 1.00 97.81 95 ASN A CA 1
ATOM 769 C C . ASN A 1 95 ? -4.839 8.912 5.342 1.00 97.81 95 ASN A C 1
ATOM 771 O O . ASN A 1 95 ? -5.551 9.332 6.251 1.00 97.81 95 ASN A O 1
ATOM 775 N N . TYR A 1 96 ? -5.053 7.722 4.766 1.00 97.19 96 TYR A N 1
ATOM 776 C CA . TYR A 1 96 ? -6.111 6.820 5.225 1.00 97.19 96 TYR A CA 1
ATOM 777 C C . TYR A 1 96 ? -5.930 6.464 6.709 1.00 97.19 96 TYR A C 1
ATOM 779 O O . TYR A 1 96 ? -6.866 6.626 7.493 1.00 97.19 96 TYR A O 1
ATOM 787 N N . PHE A 1 97 ? -4.730 6.046 7.118 1.00 97.75 97 PHE A N 1
ATOM 788 C CA . PHE A 1 97 ? -4.463 5.660 8.507 1.00 97.75 97 PHE A CA 1
ATOM 789 C C . PHE A 1 97 ? -4.579 6.833 9.491 1.00 97.75 97 PHE A C 1
ATOM 791 O O . PHE A 1 97 ? -5.189 6.684 10.551 1.00 97.75 97 PHE A O 1
ATOM 798 N N . GLU A 1 98 ? -4.121 8.025 9.109 1.00 96.94 98 GLU A N 1
ATOM 799 C CA . GLU A 1 98 ? -4.334 9.250 9.886 1.00 96.94 98 GLU A CA 1
ATOM 800 C C . GLU A 1 98 ? -5.838 9.542 10.074 1.00 96.94 98 GLU A C 1
ATOM 802 O O . GLU A 1 98 ? -6.261 9.901 11.174 1.00 96.94 98 GLU A O 1
ATOM 807 N N . THR A 1 99 ? -6.682 9.327 9.049 1.00 95.44 99 THR A N 1
ATOM 808 C CA . THR A 1 99 ? -8.138 9.576 9.158 1.00 95.44 99 THR A CA 1
ATOM 809 C C . THR A 1 99 ? -8.853 8.657 10.148 1.00 95.44 99 THR A C 1
ATOM 811 O O . THR A 1 99 ? -9.893 9.036 10.690 1.00 95.44 99 THR A O 1
ATOM 814 N N . ILE A 1 100 ? -8.298 7.471 10.415 1.00 95.06 100 ILE A N 1
ATOM 815 C CA . ILE A 1 100 ? -8.814 6.524 11.414 1.00 95.06 100 ILE A CA 1
ATOM 816 C C . ILE A 1 100 ? -8.061 6.610 12.753 1.00 95.06 100 ILE A C 1
ATOM 818 O O . ILE A 1 100 ? -8.230 5.744 13.610 1.00 95.06 100 ILE A O 1
ATOM 822 N N . GLY A 1 101 ? -7.265 7.667 12.954 1.00 95.69 101 GLY A N 1
ATOM 823 C CA . GLY A 1 101 ? -6.613 7.985 14.227 1.00 95.69 101 GLY A CA 1
ATOM 824 C C . GLY A 1 101 ? -5.345 7.184 14.517 1.00 95.69 101 GLY A C 1
ATOM 825 O O . GLY A 1 101 ? -4.986 7.019 15.681 1.00 95.69 101 GLY A O 1
ATOM 826 N N . VAL A 1 102 ? -4.685 6.661 13.485 1.00 96.69 102 VAL A N 1
ATOM 827 C CA . VAL A 1 102 ? -3.449 5.886 13.616 1.00 96.69 102 VAL A CA 1
ATOM 828 C C . VAL A 1 102 ? -2.261 6.803 13.370 1.00 96.69 102 VAL A C 1
ATOM 830 O O . VAL A 1 102 ? -2.220 7.521 12.373 1.00 96.69 102 VAL A O 1
ATOM 833 N N . GLU A 1 103 ? -1.295 6.779 14.284 1.00 96.69 103 GLU A N 1
ATOM 834 C CA . GLU A 1 103 ? -0.021 7.463 14.090 1.00 96.69 103 GLU A CA 1
ATOM 835 C C . GLU A 1 103 ? 0.772 6.766 12.981 1.00 96.69 103 GLU A C 1
ATOM 837 O O . GLU A 1 103 ? 0.898 5.540 12.962 1.00 96.69 103 GLU A O 1
ATOM 842 N N . VAL A 1 104 ? 1.282 7.557 12.042 1.00 97.81 104 VAL A N 1
ATOM 843 C CA . VAL A 1 104 ? 2.056 7.073 10.899 1.00 97.81 104 VAL A CA 1
ATOM 844 C C . VAL A 1 104 ? 3.501 7.561 11.003 1.00 97.81 104 VAL A C 1
ATOM 846 O O . VAL A 1 104 ? 3.741 8.625 11.581 1.00 97.81 104 VAL A O 1
ATOM 849 N N . PRO A 1 105 ? 4.473 6.826 10.433 1.00 96.56 105 PRO A N 1
ATOM 850 C CA . PRO A 1 105 ? 5.851 7.297 10.345 1.00 96.56 105 PRO A CA 1
ATOM 851 C C . PRO A 1 105 ? 5.975 8.618 9.574 1.00 96.56 105 PRO A C 1
ATOM 853 O O . PRO A 1 105 ? 5.047 9.081 8.903 1.00 96.56 105 PRO A O 1
ATOM 856 N N . ASN A 1 106 ? 7.169 9.205 9.592 1.00 97.38 106 ASN A N 1
ATOM 857 C CA . ASN A 1 106 ? 7.480 10.277 8.659 1.00 97.38 106 ASN A CA 1
ATOM 858 C C . ASN A 1 106 ? 7.464 9.730 7.214 1.00 97.38 106 ASN A C 1
ATOM 860 O O . ASN A 1 106 ? 8.045 8.687 6.915 1.00 97.38 106 ASN A O 1
ATOM 864 N N . ARG A 1 107 ? 6.770 10.438 6.315 1.00 96.81 107 ARG A N 1
ATOM 865 C CA . ARG A 1 107 ? 6.595 10.038 4.908 1.00 96.81 107 ARG A CA 1
ATOM 866 C C . ARG A 1 107 ? 7.919 9.995 4.142 1.00 96.81 107 ARG A C 1
ATOM 868 O O . ARG A 1 107 ? 8.097 9.121 3.302 1.00 96.81 107 ARG A O 1
ATOM 875 N N . GLU A 1 108 ? 8.805 10.950 4.404 1.00 96.19 108 GLU A N 1
ATOM 876 C CA . GLU A 1 108 ? 10.112 11.063 3.758 1.00 96.19 108 GLU A CA 1
ATOM 877 C C . GLU A 1 108 ? 11.069 9.980 4.267 1.00 96.19 108 GLU A C 1
ATOM 879 O O . GLU A 1 108 ? 11.697 9.303 3.457 1.00 96.19 108 GLU A O 1
ATOM 884 N N . ASP A 1 109 ? 11.093 9.729 5.578 1.00 96.94 109 ASP A N 1
ATOM 885 C CA . ASP A 1 109 ? 11.910 8.651 6.152 1.00 96.94 109 ASP A CA 1
ATOM 886 C C . ASP A 1 109 ? 11.498 7.286 5.580 1.00 96.94 109 ASP A C 1
ATOM 888 O O . ASP A 1 109 ? 12.347 6.525 5.114 1.00 96.94 109 ASP A O 1
ATOM 892 N N . PHE A 1 110 ? 10.190 7.002 5.523 1.00 97.56 110 PHE A N 1
ATOM 893 C CA . PHE A 1 110 ? 9.690 5.759 4.931 1.00 97.56 110 PHE A CA 1
ATOM 894 C C . PHE A 1 110 ? 9.967 5.677 3.424 1.00 97.56 110 PHE A C 1
ATOM 896 O O . PHE A 1 110 ? 10.284 4.609 2.907 1.00 97.56 110 PHE A O 1
ATOM 903 N N . TYR A 1 111 ? 9.885 6.794 2.698 1.00 98.06 111 TYR A N 1
ATOM 904 C CA . TYR A 1 111 ? 10.277 6.835 1.290 1.00 98.06 111 TYR A CA 1
ATOM 905 C C . TYR A 1 111 ? 11.742 6.414 1.100 1.00 98.06 111 TYR A C 1
ATOM 907 O O . TYR A 1 111 ? 12.020 5.537 0.278 1.00 98.06 111 TYR A O 1
ATOM 915 N N . TYR A 1 112 ? 12.663 6.982 1.886 1.00 97.12 112 TYR A N 1
ATOM 916 C CA . TYR A 1 112 ? 14.072 6.598 1.837 1.00 97.12 112 TYR A CA 1
ATOM 917 C C . TYR A 1 112 ? 14.282 5.139 2.247 1.00 97.12 112 TYR A C 1
ATOM 919 O O . TYR A 1 112 ? 15.062 4.443 1.605 1.00 97.12 112 TYR A O 1
ATOM 927 N N . GLU A 1 113 ? 13.544 4.635 3.236 1.00 95.44 113 GLU A N 1
ATOM 928 C CA . GLU A 1 113 ? 13.561 3.217 3.617 1.00 95.44 113 GLU A CA 1
ATOM 929 C C . GLU A 1 113 ? 13.136 2.286 2.466 1.00 95.44 113 GLU A C 1
ATOM 931 O O . GLU A 1 113 ? 13.666 1.184 2.326 1.00 95.44 113 GLU A O 1
ATOM 936 N N . VAL A 1 114 ? 12.187 2.708 1.623 1.00 96.62 114 VAL A N 1
ATOM 937 C CA . VAL A 1 114 ? 11.739 1.922 0.463 1.00 96.62 114 VAL A CA 1
ATOM 938 C C . VAL A 1 114 ? 12.799 1.908 -0.639 1.00 96.62 114 VAL A C 1
ATOM 940 O O . VAL A 1 114 ? 13.078 0.841 -1.192 1.00 96.62 114 VAL A O 1
ATOM 943 N N . ILE A 1 115 ? 13.392 3.058 -0.974 1.00 95.69 115 ILE A N 1
ATOM 944 C CA . ILE A 1 115 ? 14.351 3.139 -2.089 1.00 95.69 115 ILE A CA 1
ATOM 945 C C . ILE A 1 115 ? 15.760 2.665 -1.717 1.00 95.69 115 ILE A C 1
ATOM 947 O O . ILE A 1 115 ? 16.509 2.237 -2.597 1.00 95.69 115 ILE A O 1
ATOM 951 N N . ASN A 1 116 ? 16.117 2.704 -0.431 1.00 91.06 11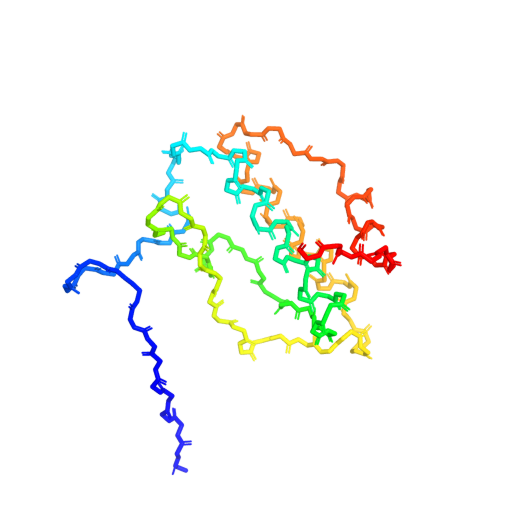6 ASN A N 1
ATOM 952 C CA . ASN A 1 116 ? 17.378 2.171 0.062 1.00 91.06 116 ASN A CA 1
ATOM 953 C C . ASN A 1 116 ? 17.267 0.649 0.184 1.00 91.06 116 ASN A C 1
ATOM 955 O O . ASN A 1 116 ? 16.442 0.119 0.925 1.00 91.06 116 ASN A O 1
ATOM 959 N N . LEU A 1 117 ? 18.108 -0.062 -0.566 1.00 66.69 117 LEU A N 1
ATOM 960 C CA . LEU A 1 117 ? 18.173 -1.520 -0.565 1.00 66.69 117 LEU A CA 1
ATOM 961 C C . LEU A 1 117 ? 18.844 -2.016 0.723 1.00 66.69 117 LEU A C 1
ATOM 963 O O . LEU A 1 117 ? 20.020 -2.369 0.726 1.00 66.69 117 LEU A O 1
ATOM 967 N N . GLU A 1 118 ? 18.099 -2.045 1.821 1.00 63.28 118 GLU A N 1
ATOM 968 C CA . GLU A 1 118 ? 18.424 -2.923 2.942 1.00 63.28 118 GLU A CA 1
ATOM 969 C C . GLU A 1 118 ? 17.792 -4.291 2.666 1.00 63.28 118 GLU A C 1
ATOM 971 O O . GLU A 1 118 ? 16.610 -4.376 2.322 1.00 63.28 118 GLU A O 1
ATOM 976 N N . GLU A 1 119 ? 18.574 -5.371 2.754 1.00 53.31 119 GLU A N 1
ATOM 977 C CA . GLU A 1 119 ? 18.054 -6.727 2.564 1.00 53.31 119 GLU A CA 1
ATOM 978 C C . GLU A 1 119 ? 16.902 -6.980 3.549 1.00 53.31 119 GLU A C 1
ATOM 980 O O . GLU A 1 119 ? 17.097 -7.091 4.760 1.00 53.31 119 GLU A O 1
ATOM 985 N N . ILE A 1 120 ? 15.675 -7.081 3.029 1.00 57.91 120 ILE A N 1
ATOM 986 C CA . ILE A 1 120 ? 14.541 -7.582 3.804 1.00 57.91 120 ILE A CA 1
ATOM 987 C C . ILE A 1 120 ? 14.805 -9.067 4.070 1.00 57.91 120 ILE A C 1
ATOM 989 O O . ILE A 1 120 ? 14.521 -9.908 3.203 1.00 57.91 120 ILE A O 1
ATOM 993 N N . ASN A 1 121 ? 15.331 -9.362 5.260 1.00 52.41 121 ASN A N 1
ATOM 994 C CA . ASN A 1 121 ? 15.450 -10.717 5.791 1.00 52.41 121 ASN A CA 1
ATOM 995 C C . ASN A 1 121 ? 14.072 -11.402 5.748 1.00 52.41 121 ASN A C 1
ATOM 997 O O . ASN A 1 121 ? 13.066 -10.803 6.137 1.00 52.41 121 ASN A O 1
ATOM 1001 N N . GLU A 1 122 ? 14.038 -12.609 5.181 1.00 46.53 122 GLU A N 1
ATOM 1002 C CA . GLU A 1 122 ? 12.829 -13.424 4.977 1.00 46.53 122 GLU A CA 1
ATOM 1003 C C . GLU A 1 122 ? 12.266 -14.020 6.268 1.00 46.53 122 GLU A C 1
ATOM 1005 O O . GLU A 1 122 ? 13.066 -14.407 7.150 1.00 46.53 122 GLU A O 1
#

Foldseek 3Di:
DDPDDDDDADDDDPGGFDQQVVDLDQPCLPVQLVLVLVVQLCCCQVVQKHLLDAASRQWGQHPSHTDGHDSVPIDGVPPPCRLVSSLVNLVRSCVSSVSSPHDDDDSVVSSCVSVDDDPPDD

pLDDT: mean 93.87, std 10.17, range [46.53, 98.69]

Organism: NCBI:txid412755

Radius of gyration: 14.95 Å; chains: 1; bounding box: 39×29×43 Å

Secondary structure (DSSP, 8-state):
----------EETTEEPPBGGG-SS-SSHHHHHHHHHHHHHHHHHTT-EE-SS-STTSEEEETTEEEE--GGG-EETTSTTHHHHHHHHHHHHHHHHHHTT-----HHHHHHHHHS------

Sequence (122 aa):
KNNILIMDYIGFGSIPAPKLKDIKSPKNPIELLNEILYFIKKLYQKAALVHGDLSEFNILYHNQKPVIIDISQAVTIHHPKAEIFLVRDIKNIFNYFETIGVEVPNREDFYYEVINLEEINE